Protein AF-A0A662KEG2-F1 (afdb_monomer_lite)

Secondary structure (DSSP, 8-state):
-GGGEEEEEE-TTSTTSEEEEETTSEEEE-SSEEEESS-EEEGGGEEEEEETTEEEEETT--

Radius of gyration: 11.17 Å; chains: 1; bounding box: 26×22×26 Å

Sequence (62 aa):
DIKKAEIWYRHRGVPGDVKVLSGKDIVSIGKTFMETKTSIIPYHRVLKIIYRGKILFDRNRH

pLDDT: mean 87.55, std 7.62, range [51.56, 94.25]

Foldseek 3Di:
DQQQKKWWFAAPDDVVRIDIDGSVQFPDDDPAWTDGVVDIGGPVGTAWMAGNNRTPDHPPDD

Structure (mmCIF, N/CA/C/O backbone):
data_AF-A0A662KEG2-F1
#
_entry.id   AF-A0A662KEG2-F1
#
loop_
_atom_site.group_PDB
_atom_site.id
_atom_site.type_symbol
_atom_site.label_atom_id
_atom_site.label_alt_id
_atom_site.label_comp_id
_atom_site.label_asym_id
_atom_site.label_entity_id
_atom_site.label_seq_id
_atom_site.pdbx_PDB_ins_code
_atom_site.Cartn_x
_atom_site.Cartn_y
_atom_site.Cartn_z
_atom_site.occupancy
_atom_site.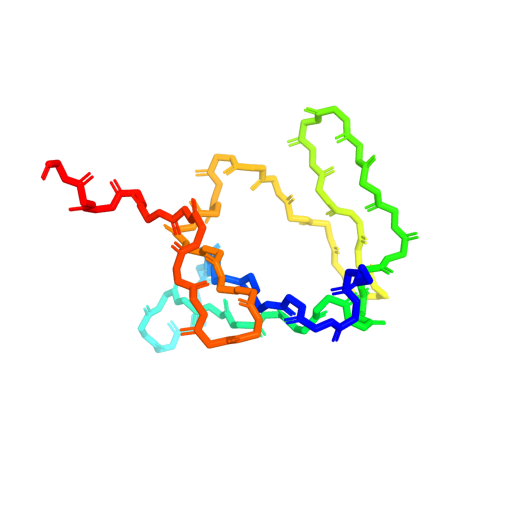B_iso_or_equiv
_atom_site.auth_seq_id
_atom_site.auth_comp_id
_atom_site.auth_asym_id
_atom_site.auth_atom_id
_atom_site.pdbx_PDB_model_num
ATOM 1 N N . ASP A 1 1 ? -10.230 -3.657 8.719 1.00 82.00 1 ASP A N 1
ATOM 2 C CA . ASP A 1 1 ? -8.976 -4.415 8.904 1.00 82.00 1 ASP A CA 1
ATOM 3 C C . ASP A 1 1 ? -8.152 -4.326 7.631 1.00 82.00 1 ASP A C 1
ATOM 5 O O . ASP A 1 1 ? -8.407 -5.069 6.690 1.00 82.00 1 ASP A O 1
ATOM 9 N N . ILE A 1 2 ? -7.203 -3.391 7.588 1.00 81.94 2 ILE A N 1
ATOM 10 C CA . ILE A 1 2 ? -6.415 -3.094 6.386 1.00 81.94 2 ILE A CA 1
ATOM 11 C C . ILE A 1 2 ? -5.611 -4.290 5.867 1.00 81.94 2 ILE A C 1
ATOM 13 O O . ILE A 1 2 ? -5.351 -4.375 4.675 1.00 81.94 2 ILE A O 1
ATOM 17 N N . LYS A 1 3 ? -5.330 -5.289 6.711 1.00 86.81 3 LYS A N 1
ATOM 18 C CA . LYS A 1 3 ? -4.620 -6.521 6.3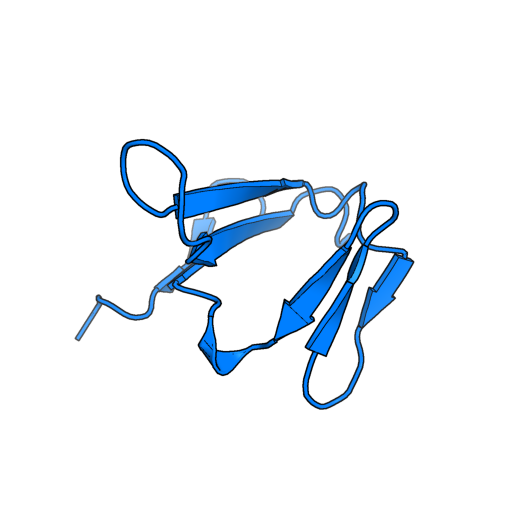34 1.00 86.81 3 LYS A CA 1
ATOM 19 C C . LYS A 1 3 ? -5.339 -7.344 5.259 1.00 86.81 3 LYS A C 1
ATOM 21 O O . LYS A 1 3 ? -4.743 -8.241 4.672 1.00 86.81 3 LYS A O 1
ATOM 26 N N . LYS A 1 4 ? -6.625 -7.066 5.024 1.00 90.19 4 LYS A N 1
ATOM 27 C CA . LYS A 1 4 ? -7.463 -7.706 3.996 1.00 90.19 4 LYS A CA 1
ATOM 28 C C . LYS A 1 4 ? -7.604 -6.861 2.723 1.00 90.19 4 LYS A C 1
ATOM 30 O O . LYS A 1 4 ? -8.451 -7.175 1.886 1.00 90.19 4 LYS A O 1
ATOM 35 N N . ALA A 1 5 ? -6.849 -5.768 2.626 1.00 91.25 5 ALA A N 1
ATOM 36 C CA . ALA A 1 5 ? -6.775 -4.935 1.438 1.00 91.25 5 ALA A CA 1
ATOM 37 C C . ALA A 1 5 ? -5.646 -5.405 0.512 1.00 91.25 5 ALA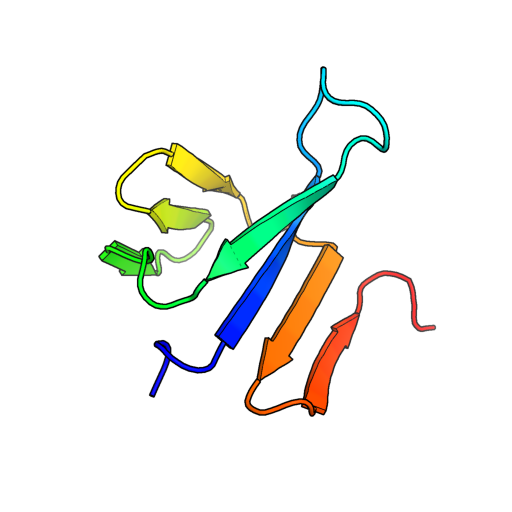 A C 1
ATOM 39 O O . ALA A 1 5 ? -4.614 -5.894 0.970 1.00 91.25 5 ALA A O 1
ATOM 40 N N . GLU A 1 6 ? -5.834 -5.195 -0.780 1.00 93.31 6 GLU A N 1
ATOM 41 C CA . GLU A 1 6 ? -4.834 -5.362 -1.823 1.00 93.31 6 GLU A CA 1
ATOM 42 C C . GLU A 1 6 ? -4.774 -4.064 -2.619 1.00 93.31 6 GLU A C 1
ATOM 44 O O . GLU A 1 6 ? -5.786 -3.589 -3.142 1.00 93.31 6 GLU A O 1
ATOM 49 N N . ILE A 1 7 ? -3.587 -3.473 -2.680 1.00 92.25 7 ILE A N 1
ATOM 50 C CA . ILE A 1 7 ? -3.347 -2.190 -3.321 1.00 92.25 7 ILE A CA 1
ATOM 51 C C . ILE A 1 7 ? -2.526 -2.452 -4.574 1.00 92.25 7 ILE A C 1
ATOM 53 O O . ILE A 1 7 ? -1.382 -2.895 -4.507 1.00 92.25 7 ILE A O 1
ATOM 57 N N . TRP A 1 8 ? -3.113 -2.159 -5.723 1.00 92.38 8 TRP A N 1
ATOM 58 C CA . TRP A 1 8 ? -2.463 -2.238 -7.019 1.00 92.38 8 TRP A CA 1
ATOM 59 C C . TRP A 1 8 ? -1.928 -0.858 -7.358 1.00 92.38 8 TRP A C 1
ATOM 61 O O . TRP A 1 8 ? -2.687 0.115 -7.390 1.00 92.38 8 TRP A O 1
ATOM 71 N N . TYR A 1 9 ? -0.630 -0.757 -7.613 1.00 92.00 9 TYR A N 1
ATOM 72 C CA . TYR A 1 9 ? 0.016 0.514 -7.900 1.00 92.00 9 TYR A CA 1
ATOM 73 C C . TYR A 1 9 ? 0.986 0.403 -9.066 1.00 92.00 9 TYR A C 1
ATOM 75 O O . TYR A 1 9 ? 1.547 -0.655 -9.349 1.00 92.00 9 TYR A O 1
ATOM 83 N N . ARG A 1 10 ? 1.188 1.533 -9.742 1.00 89.31 10 ARG A N 1
ATOM 84 C CA . ARG A 1 10 ? 2.121 1.646 -10.856 1.00 89.31 10 ARG A CA 1
ATOM 85 C C . ARG A 1 10 ? 3.562 1.668 -10.346 1.00 89.31 10 ARG A C 1
ATOM 87 O O . ARG A 1 10 ? 3.923 2.528 -9.535 1.00 89.31 10 ARG A O 1
ATOM 94 N N . HIS A 1 11 ? 4.386 0.759 -10.850 1.00 85.81 11 HIS A N 1
ATOM 95 C CA . HIS A 1 11 ? 5.807 0.658 -10.535 1.00 85.81 11 HIS A CA 1
ATOM 96 C C . HIS A 1 11 ? 6.593 0.536 -11.840 1.00 85.81 11 HIS A C 1
ATOM 98 O O . HIS A 1 11 ? 6.401 -0.417 -12.583 1.00 85.81 11 HIS A O 1
ATOM 104 N N . ARG A 1 12 ? 7.438 1.526 -12.142 1.00 79.62 12 ARG A N 1
ATOM 105 C CA . ARG A 1 12 ? 8.218 1.552 -13.387 1.00 79.62 12 ARG A CA 1
ATOM 106 C C . ARG A 1 12 ? 9.367 0.551 -13.311 1.00 79.62 12 ARG A C 1
ATOM 108 O O . ARG A 1 12 ? 10.021 0.474 -12.275 1.00 79.62 12 ARG A O 1
ATOM 115 N N . GLY A 1 13 ? 9.641 -0.135 -14.418 1.00 72.44 13 GLY A N 1
ATOM 116 C CA . GLY A 1 13 ? 10.793 -1.037 -14.541 1.00 72.44 13 GLY A CA 1
ATOM 117 C C . GLY A 1 13 ? 10.498 -2.501 -14.213 1.00 72.44 13 GLY A C 1
ATOM 118 O O . GLY A 1 13 ? 11.430 -3.273 -14.010 1.00 72.44 13 GLY A O 1
ATOM 119 N N . VAL A 1 14 ? 9.222 -2.895 -14.171 1.00 72.75 14 VAL A N 1
ATOM 120 C CA . VAL A 1 14 ? 8.803 -4.302 -14.092 1.00 72.75 14 VAL A CA 1
ATOM 121 C C . VAL A 1 14 ? 7.896 -4.644 -15.275 1.00 72.75 14 VAL A C 1
ATOM 123 O O . VAL A 1 14 ? 7.153 -3.770 -15.729 1.00 72.75 14 VAL A O 1
ATOM 126 N N . PRO A 1 15 ? 7.913 -5.892 -15.779 1.00 63.91 15 PRO A N 1
ATOM 127 C CA . PRO A 1 15 ? 6.978 -6.322 -16.814 1.00 63.91 15 PRO A CA 1
ATOM 128 C C . PRO A 1 15 ? 5.533 -6.046 -16.375 1.00 63.91 15 PRO A C 1
ATOM 130 O O . PRO A 1 15 ? 5.104 -6.502 -15.317 1.00 63.91 15 PRO A O 1
ATOM 133 N N . GLY A 1 16 ? 4.795 -5.265 -17.166 1.00 71.12 16 GLY A N 1
ATOM 134 C CA . GLY A 1 16 ? 3.412 -4.877 -16.869 1.00 71.12 16 GLY A CA 1
ATOM 135 C C . GLY A 1 16 ? 3.242 -3.608 -16.024 1.00 71.12 16 GLY A C 1
ATOM 136 O O . GLY A 1 16 ? 2.102 -3.220 -15.789 1.00 71.12 16 GLY A O 1
ATOM 137 N N . ASP A 1 17 ? 4.328 -2.952 -15.587 1.00 83.00 17 ASP A N 1
ATOM 138 C CA . ASP A 1 17 ? 4.356 -1.660 -14.868 1.00 83.00 17 ASP A CA 1
ATOM 139 C C . ASP A 1 17 ? 3.457 -1.558 -13.617 1.00 83.00 17 ASP A C 1
ATOM 141 O O . ASP A 1 17 ? 3.146 -0.461 -13.135 1.00 83.00 17 ASP A O 1
ATOM 145 N N . VAL A 1 18 ? 3.014 -2.692 -13.071 1.00 86.69 18 VAL A N 1
ATOM 146 C CA . VAL A 1 18 ? 2.071 -2.765 -11.952 1.00 86.69 18 VAL A CA 1
ATOM 147 C C . VAL A 1 18 ? 2.570 -3.762 -10.922 1.00 86.69 18 VAL A C 1
ATOM 149 O O . VAL A 1 18 ? 3.052 -4.842 -11.251 1.00 86.69 18 VAL A O 1
ATOM 152 N N . LYS A 1 19 ? 2.429 -3.398 -9.650 1.00 90.06 19 LYS A N 1
ATOM 153 C CA . LYS A 1 19 ? 2.753 -4.256 -8.517 1.00 90.06 19 LYS A CA 1
ATOM 154 C C . LYS A 1 19 ? 1.587 -4.268 -7.533 1.00 90.06 19 LYS A C 1
ATOM 156 O O . LYS A 1 19 ? 0.858 -3.281 -7.405 1.00 90.06 19 LYS A O 1
ATOM 161 N N . VAL A 1 20 ? 1.405 -5.399 -6.859 1.00 90.06 20 VAL A N 1
ATOM 162 C CA . VAL A 1 20 ? 0.351 -5.601 -5.860 1.00 90.06 20 VAL A CA 1
ATOM 163 C C . VAL A 1 20 ? 0.983 -5.628 -4.480 1.00 90.06 20 VAL A C 1
ATOM 165 O O . VAL A 1 20 ? 1.967 -6.330 -4.253 1.00 90.06 20 VAL A O 1
ATOM 168 N N . LEU A 1 21 ? 0.417 -4.850 -3.566 1.00 90.94 21 LEU A N 1
ATOM 169 C CA . LEU A 1 21 ? 0.798 -4.810 -2.165 1.00 90.94 21 LEU A CA 1
ATOM 170 C C . LEU A 1 21 ? -0.344 -5.355 -1.308 1.00 90.94 21 LEU A C 1
ATOM 172 O O . LEU A 1 21 ? -1.482 -4.895 -1.417 1.00 90.94 21 LEU A O 1
ATOM 176 N N . SER A 1 22 ? -0.033 -6.283 -0.404 1.00 91.00 22 SER A N 1
ATOM 177 C CA . SER A 1 22 ? -0.971 -6.652 0.651 1.00 91.00 22 SER A CA 1
ATOM 178 C C . SER A 1 22 ? -1.017 -5.552 1.708 1.00 91.00 22 SER A C 1
ATOM 180 O O . SER A 1 22 ? 0.012 -5.072 2.178 1.00 91.00 22 SER A O 1
ATOM 182 N N . GLY A 1 23 ? -2.210 -5.203 2.180 1.00 88.81 23 GLY A N 1
ATOM 183 C CA . GLY A 1 23 ? -2.372 -4.269 3.291 1.00 88.81 23 GLY A CA 1
ATOM 184 C C . GLY A 1 23 ? -1.783 -4.770 4.617 1.00 88.81 23 GLY A C 1
ATOM 185 O O . GLY A 1 23 ? -1.746 -4.022 5.587 1.00 88.81 23 GLY A O 1
ATOM 186 N N . LYS A 1 24 ? -1.290 -6.017 4.670 1.00 90.81 24 LYS A N 1
ATOM 187 C CA . LYS A 1 24 ? -0.444 -6.536 5.759 1.00 90.81 24 LYS A CA 1
ATOM 188 C C . LYS A 1 24 ? 0.933 -5.872 5.825 1.00 90.81 24 LYS A C 1
ATOM 190 O O . LYS A 1 24 ? 1.530 -5.847 6.899 1.00 90.81 24 LYS A O 1
ATOM 195 N N . ASP A 1 25 ? 1.422 -5.367 4.698 1.00 92.38 25 ASP A N 1
ATOM 196 C CA . ASP A 1 25 ? 2.737 -4.736 4.583 1.00 92.38 25 ASP A CA 1
ATOM 197 C C . ASP A 1 25 ? 2.676 -3.218 4.739 1.00 92.38 25 ASP A C 1
ATOM 199 O O . ASP A 1 25 ? 3.721 -2.569 4.764 1.00 92.38 25 ASP A O 1
ATOM 203 N N . ILE A 1 26 ? 1.472 -2.654 4.877 1.00 90.88 26 ILE A N 1
ATOM 204 C CA . ILE A 1 26 ? 1.283 -1.242 5.202 1.00 90.88 26 ILE A CA 1
ATOM 205 C C . ILE A 1 26 ? 1.684 -1.022 6.658 1.00 90.88 26 ILE A C 1
ATOM 207 O O . ILE A 1 26 ? 1.136 -1.639 7.571 1.00 90.88 26 ILE A O 1
ATOM 211 N N . VAL A 1 27 ? 2.637 -0.116 6.848 1.00 92.44 27 VAL A N 1
ATOM 212 C CA . VAL A 1 27 ? 3.103 0.342 8.157 1.00 92.44 27 VAL A CA 1
ATOM 213 C C . VAL A 1 27 ? 2.278 1.547 8.595 1.00 92.44 27 VAL A C 1
ATOM 215 O O . VAL A 1 27 ? 1.797 1.585 9.724 1.00 92.44 27 VAL A O 1
ATOM 218 N N . SER A 1 28 ? 2.064 2.505 7.688 1.00 90.19 28 SER A N 1
ATOM 219 C CA . SER A 1 28 ? 1.322 3.733 7.969 1.00 90.19 28 SER A CA 1
ATOM 220 C C . SER A 1 28 ? 0.614 4.271 6.725 1.00 90.19 28 SER A C 1
ATOM 222 O O . SER A 1 28 ? 1.014 4.022 5.587 1.00 90.19 28 SER A O 1
ATOM 224 N N . ILE A 1 29 ? -0.462 5.022 6.943 1.00 89.62 29 ILE A N 1
ATOM 225 C CA . ILE A 1 29 ? -1.252 5.676 5.898 1.00 89.62 29 ILE A CA 1
ATOM 226 C C . ILE A 1 29 ? -1.159 7.181 6.137 1.00 89.62 29 ILE A C 1
ATOM 228 O O . ILE A 1 29 ? -1.746 7.704 7.081 1.00 89.62 29 ILE A O 1
ATOM 232 N N . GLY A 1 30 ? -0.412 7.878 5.286 1.00 88.62 30 GLY A N 1
ATOM 233 C CA . GLY A 1 30 ? -0.293 9.331 5.319 1.00 88.62 30 GLY A CA 1
ATOM 234 C C . GLY A 1 30 ? -1.418 10.033 4.553 1.00 88.62 30 GLY A C 1
ATOM 235 O O . GLY A 1 30 ? -2.302 9.412 3.964 1.00 88.62 30 GLY A O 1
ATOM 236 N N . LYS A 1 31 ? -1.375 11.368 4.503 1.00 88.88 31 LYS A N 1
ATOM 237 C CA . LYS A 1 31 ? -2.337 12.166 3.716 1.00 88.88 31 LYS A CA 1
ATOM 238 C C . LYS A 1 31 ? -2.140 12.046 2.201 1.00 88.88 31 LYS A C 1
ATOM 240 O O . LYS A 1 31 ? -3.105 12.171 1.457 1.00 88.88 31 LYS A O 1
ATOM 245 N N . THR A 1 32 ? -0.909 11.832 1.742 1.00 90.44 32 THR A N 1
ATOM 246 C CA . THR A 1 32 ? -0.543 11.865 0.310 1.00 90.44 32 THR A CA 1
ATOM 247 C C . THR A 1 32 ? 0.146 10.587 -0.177 1.00 90.44 32 THR A C 1
ATOM 249 O O . THR A 1 32 ? 0.303 10.382 -1.386 1.00 90.44 32 THR A O 1
ATOM 252 N N . PHE A 1 33 ? 0.542 9.714 0.748 1.00 91.62 33 PHE A N 1
ATOM 253 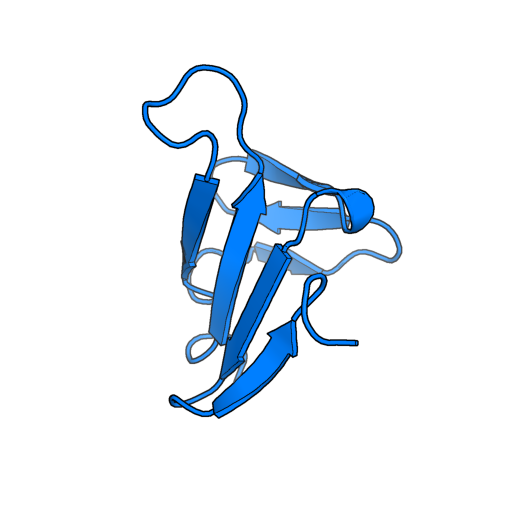C CA . PHE A 1 33 ? 1.249 8.470 0.474 1.00 91.62 33 PHE A CA 1
ATOM 254 C C . PHE A 1 33 ? 0.910 7.400 1.514 1.00 91.62 33 PHE A C 1
ATOM 256 O O . PHE A 1 33 ? 0.533 7.707 2.641 1.00 91.62 33 PHE A O 1
ATOM 263 N N . MET A 1 34 ? 1.094 6.141 1.131 1.00 91.88 34 MET A N 1
ATOM 264 C CA . MET A 1 34 ? 1.118 4.985 2.023 1.00 91.88 34 MET A CA 1
ATOM 265 C C . MET A 1 34 ? 2.563 4.554 2.238 1.00 91.88 34 MET A C 1
ATOM 267 O O . MET A 1 34 ? 3.331 4.436 1.284 1.00 91.88 34 MET A O 1
ATOM 271 N N . GLU A 1 35 ? 2.919 4.288 3.485 1.00 92.50 35 GLU A N 1
ATOM 272 C CA . GLU A 1 35 ? 4.209 3.730 3.853 1.00 92.50 35 GLU A CA 1
ATOM 273 C C . GLU A 1 35 ? 4.070 2.228 4.082 1.00 92.50 35 GLU A C 1
ATOM 275 O O . GLU A 1 35 ? 3.164 1.753 4.773 1.00 92.50 35 GLU A O 1
ATOM 280 N N . THR A 1 36 ? 4.971 1.472 3.472 1.00 91.00 36 THR A N 1
ATOM 281 C CA . THR A 1 36 ? 5.018 0.015 3.558 1.00 91.00 36 THR A CA 1
ATOM 282 C C . THR A 1 36 ? 6.370 -0.407 4.104 1.00 91.00 36 THR A C 1
ATOM 284 O O . THR A 1 36 ? 7.315 0.378 4.096 1.00 91.00 36 THR A O 1
ATOM 287 N N . LYS A 1 37 ? 6.498 -1.667 4.516 1.00 89.06 37 LYS A N 1
ATOM 288 C CA . LYS A 1 37 ? 7.764 -2.196 5.046 1.00 89.06 37 LYS A CA 1
ATOM 289 C C . LYS A 1 37 ? 8.951 -2.042 4.094 1.00 89.06 37 LYS A C 1
ATOM 291 O O . LYS A 1 37 ? 10.085 -1.995 4.550 1.00 89.06 37 LYS A O 1
ATOM 296 N N . THR A 1 38 ? 8.704 -2.008 2.785 1.00 84.94 38 THR A N 1
ATOM 297 C CA . THR A 1 38 ? 9.766 -2.007 1.770 1.00 84.94 38 THR A CA 1
ATOM 298 C C . THR A 1 38 ? 9.839 -0.715 0.965 1.00 84.94 38 THR A C 1
ATOM 300 O O . THR A 1 38 ? 10.823 -0.488 0.265 1.00 84.94 38 THR A O 1
ATOM 303 N N . SER A 1 39 ? 8.775 0.092 0.935 1.00 87.31 39 SER A N 1
ATOM 304 C CA . SER A 1 39 ? 8.660 1.232 0.014 1.00 87.31 39 SER A CA 1
ATOM 305 C C . SER A 1 39 ? 7.567 2.223 0.419 1.00 87.31 39 SER A C 1
ATOM 307 O O . SER A 1 39 ? 6.604 1.866 1.095 1.00 87.31 39 SER A O 1
ATOM 309 N N . ILE A 1 40 ? 7.653 3.447 -0.097 1.00 90.81 40 ILE A N 1
ATOM 310 C CA . ILE A 1 40 ? 6.594 4.458 0.005 1.00 90.81 40 ILE A CA 1
ATOM 311 C C . ILE A 1 40 ? 5.830 4.523 -1.322 1.00 90.81 40 ILE A C 1
ATOM 313 O O . ILE A 1 40 ? 6.428 4.619 -2.396 1.00 90.81 40 ILE A O 1
ATOM 317 N N . ILE A 1 41 ? 4.499 4.470 -1.254 1.00 91.12 41 ILE A N 1
ATOM 318 C CA . ILE A 1 41 ? 3.599 4.453 -2.409 1.00 91.12 41 ILE A CA 1
ATOM 319 C C . ILE A 1 41 ? 2.744 5.729 -2.408 1.00 91.12 41 ILE A C 1
ATOM 321 O O . ILE A 1 41 ? 1.836 5.867 -1.589 1.00 91.12 41 ILE A O 1
ATOM 325 N N . PRO A 1 42 ? 2.974 6.664 -3.343 1.00 91.88 42 PRO A N 1
ATOM 326 C CA . PRO A 1 42 ? 2.114 7.831 -3.516 1.00 91.88 42 PRO A CA 1
ATOM 327 C C . PRO A 1 42 ? 0.719 7.458 -4.041 1.00 91.88 42 PRO A C 1
ATOM 329 O O . PRO A 1 42 ? 0.596 6.623 -4.940 1.00 91.88 42 PRO A O 1
ATOM 332 N N . TYR A 1 43 ? -0.331 8.148 -3.585 1.00 90.88 43 TYR A N 1
ATOM 333 C CA . TYR A 1 43 ? -1.716 7.842 -3.996 1.00 90.88 43 TYR A CA 1
ATOM 334 C C . TYR A 1 43 ? -1.994 8.046 -5.474 1.00 90.88 43 TYR A C 1
ATOM 336 O O . TYR A 1 43 ? -2.735 7.276 -6.077 1.00 90.88 43 TYR A O 1
ATOM 344 N N . HIS A 1 44 ? -1.329 9.011 -6.103 1.00 89.31 44 HIS A N 1
ATOM 345 C CA . HIS A 1 44 ? -1.460 9.222 -7.540 1.00 89.31 44 HIS A CA 1
ATOM 346 C C . HIS A 1 44 ? -0.937 8.039 -8.377 1.00 89.31 44 HIS A C 1
ATOM 348 O O . HIS A 1 44 ? -1.196 8.008 -9.579 1.00 89.31 44 HIS A O 1
ATOM 354 N N . ARG A 1 45 ? -0.208 7.081 -7.781 1.00 90.81 45 ARG A N 1
ATOM 355 C CA . ARG A 1 45 ? 0.226 5.838 -8.441 1.00 90.81 45 ARG A CA 1
ATOM 356 C C . ARG A 1 45 ? -0.703 4.659 -8.176 1.00 90.81 45 ARG A C 1
ATOM 358 O O . ARG A 1 45 ? -0.536 3.629 -8.825 1.00 90.81 45 ARG A O 1
ATOM 365 N N . VAL A 1 46 ? -1.648 4.783 -7.247 1.00 91.19 46 VAL A N 1
ATOM 366 C CA . VAL A 1 46 ? -2.616 3.725 -6.955 1.00 91.19 46 VAL A CA 1
ATOM 367 C C . VAL A 1 46 ? -3.592 3.622 -8.122 1.00 91.19 46 VAL A C 1
ATOM 369 O O . VAL A 1 46 ? -4.157 4.615 -8.583 1.00 91.19 46 VAL A O 1
ATOM 372 N N . LEU A 1 47 ? -3.744 2.401 -8.618 1.00 92.00 47 LEU A N 1
ATOM 373 C CA . LEU A 1 47 ? -4.621 2.058 -9.728 1.00 92.00 47 LEU A CA 1
ATOM 374 C C . LEU A 1 47 ? -5.909 1.429 -9.225 1.00 92.00 47 LEU A C 1
ATOM 376 O O . LEU A 1 47 ? -6.983 1.789 -9.686 1.00 92.00 47 LEU A O 1
ATOM 380 N N . LYS A 1 48 ? -5.807 0.496 -8.279 1.00 93.44 48 LYS A N 1
ATOM 381 C CA . LYS A 1 48 ? -6.953 -0.274 -7.805 1.00 93.44 48 LYS A CA 1
ATOM 382 C C . LYS A 1 48 ? -6.767 -0.658 -6.348 1.00 9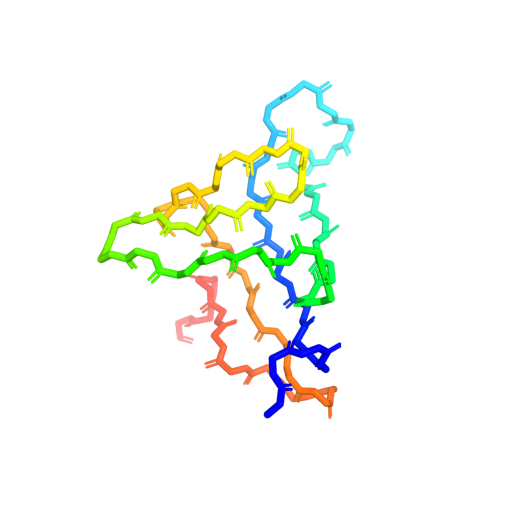3.44 48 LYS A C 1
ATOM 384 O O . LYS A 1 48 ? -5.663 -0.990 -5.926 1.00 93.44 48 LYS A O 1
ATOM 389 N N . ILE A 1 49 ? -7.850 -0.622 -5.587 1.00 92.69 49 ILE A N 1
ATOM 390 C CA . ILE A 1 49 ? -7.888 -1.104 -4.209 1.00 92.69 49 ILE A CA 1
ATOM 391 C C . ILE A 1 49 ? -8.981 -2.155 -4.125 1.00 92.69 49 ILE A C 1
ATOM 393 O O . ILE A 1 49 ? -10.145 -1.885 -4.425 1.00 92.69 49 ILE A O 1
ATOM 397 N N . ILE A 1 50 ? -8.601 -3.355 -3.705 1.00 94.25 50 ILE A N 1
ATOM 398 C CA . ILE A 1 50 ? -9.517 -4.460 -3.447 1.00 94.25 50 ILE A CA 1
ATOM 399 C C . ILE A 1 50 ? -9.540 -4.691 -1.944 1.00 94.25 50 ILE A C 1
ATOM 401 O O . ILE A 1 50 ? -8.505 -4.704 -1.291 1.00 94.25 50 ILE A O 1
ATOM 405 N N . TYR A 1 51 ? -10.721 -4.870 -1.375 1.00 92.88 51 TYR A N 1
ATOM 406 C CA . TYR A 1 51 ? -10.898 -5.198 0.026 1.00 92.88 51 TYR A CA 1
ATOM 407 C C . TYR A 1 51 ? -11.835 -6.385 0.149 1.00 92.88 51 TYR A C 1
ATOM 409 O O . TYR A 1 51 ? -13.000 -6.303 -0.239 1.00 92.88 51 TYR A O 1
ATOM 417 N N . ARG A 1 52 ? -11.332 -7.499 0.699 1.00 90.12 52 ARG A N 1
ATOM 418 C CA . ARG A 1 52 ? -12.105 -8.749 0.839 1.00 90.12 52 ARG A CA 1
ATOM 419 C C . ARG A 1 52 ? -12.768 -9.182 -0.483 1.00 90.12 52 ARG A C 1
ATOM 421 O O . ARG A 1 52 ? -13.953 -9.501 -0.506 1.00 90.12 52 ARG A O 1
ATOM 428 N N . GLY A 1 53 ? -12.024 -9.109 -1.589 1.00 88.00 53 GLY A N 1
ATOM 429 C CA . GLY A 1 53 ? -12.514 -9.454 -2.930 1.00 88.00 53 GLY A CA 1
ATOM 430 C C . GLY A 1 53 ? -13.439 -8.417 -3.583 1.00 88.00 53 GLY A C 1
ATOM 431 O O . GLY A 1 53 ? -13.821 -8.593 -4.735 1.00 88.00 53 GLY A O 1
ATOM 432 N N . LYS A 1 54 ? -13.784 -7.316 -2.899 1.00 91.50 54 LYS A N 1
ATOM 433 C CA . LYS A 1 54 ? -14.576 -6.217 -3.471 1.00 91.50 54 LYS A CA 1
ATOM 434 C C . LYS A 1 54 ? -13.673 -5.082 -3.924 1.00 91.50 54 LYS A C 1
ATOM 436 O O . LYS A 1 54 ? -12.820 -4.630 -3.168 1.00 91.50 54 LYS A O 1
ATOM 441 N N . ILE A 1 55 ? -13.881 -4.590 -5.138 1.00 92.19 55 ILE A N 1
ATOM 442 C CA . ILE A 1 55 ? -13.178 -3.410 -5.645 1.00 92.19 55 ILE A CA 1
ATOM 443 C C . ILE A 1 55 ? -13.745 -2.185 -4.920 1.00 92.19 55 ILE A C 1
ATOM 445 O O . ILE A 1 55 ? -14.919 -1.870 -5.084 1.00 92.19 55 ILE A O 1
ATOM 449 N N . LEU A 1 56 ? -12.927 -1.527 -4.100 1.00 90.75 56 LEU A N 1
ATOM 450 C CA . LEU A 1 56 ? -13.291 -0.273 -3.430 1.00 90.75 56 LEU A CA 1
ATOM 451 C C . LEU A 1 56 ? -12.907 0.950 -4.255 1.00 90.75 56 LEU A C 1
ATOM 453 O O . LEU A 1 56 ? -13.548 1.989 -4.157 1.00 90.75 56 LEU A O 1
ATOM 457 N N . PHE A 1 57 ? -11.843 0.827 -5.042 1.00 89.69 57 PHE A N 1
ATOM 458 C CA . PHE A 1 57 ? -11.350 1.890 -5.899 1.00 89.69 57 PHE A CA 1
ATOM 459 C C . PHE A 1 57 ? -10.782 1.274 -7.167 1.00 89.69 57 PHE A C 1
ATOM 461 O O . PHE A 1 57 ? -10.074 0.268 -7.099 1.00 89.69 57 PHE A O 1
ATOM 468 N N . ASP A 1 58 ? -11.073 1.88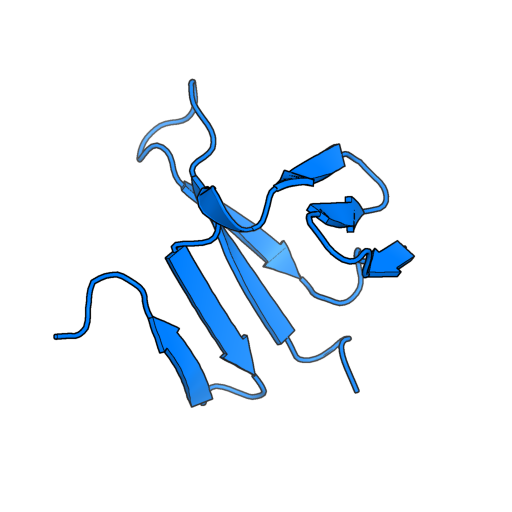6 -8.306 1.00 91.62 58 ASP A N 1
ATOM 469 C CA . ASP A 1 58 ? -10.484 1.546 -9.592 1.00 91.62 58 ASP A CA 1
ATOM 470 C C . ASP A 1 58 ? -10.370 2.824 -10.412 1.00 91.62 58 ASP A C 1
ATOM 472 O O . ASP A 1 58 ? -11.362 3.494 -10.685 1.00 91.62 58 ASP A O 1
ATOM 476 N N . ARG A 1 59 ? -9.142 3.178 -10.770 1.00 85.88 59 ARG A N 1
ATOM 477 C CA . ARG A 1 59 ? -8.835 4.406 -11.490 1.00 85.88 59 ARG A CA 1
ATOM 478 C C . ARG A 1 59 ? -9.252 4.356 -12.956 1.00 85.88 59 ARG A C 1
ATOM 480 O O . ARG A 1 59 ? -9.435 5.410 -13.551 1.00 85.88 59 ARG A O 1
ATOM 487 N N . ASN A 1 60 ? -9.385 3.164 -13.532 1.00 81.62 60 ASN A N 1
ATOM 488 C CA . ASN A 1 60 ? -9.773 2.992 -14.931 1.00 81.62 60 ASN A CA 1
ATOM 489 C C . ASN A 1 60 ? -11.285 2.792 -15.099 1.00 81.62 60 ASN A C 1
ATOM 491 O O . ASN A 1 60 ? -11.759 2.618 -16.219 1.00 81.62 60 ASN A O 1
ATOM 495 N N . ARG A 1 61 ? -12.042 2.786 -13.999 1.00 73.62 61 ARG A N 1
ATOM 496 C CA . ARG A 1 61 ? -13.489 2.603 -14.016 1.00 73.62 61 ARG A CA 1
ATOM 497 C C . ARG A 1 61 ? -14.164 3.976 -14.049 1.00 73.62 61 ARG A C 1
ATOM 499 O O . ARG A 1 61 ? -14.324 4.604 -13.005 1.00 73.62 61 ARG A O 1
ATOM 506 N N . HIS A 1 62 ? -14.486 4.431 -15.259 1.00 51.56 62 HIS A N 1
ATOM 507 C CA . HIS A 1 62 ? -15.416 5.535 -15.508 1.00 51.56 62 HIS A CA 1
ATOM 508 C C . HIS A 1 62 ? -16.865 5.055 -15.435 1.00 51.56 62 HIS A C 1
ATOM 510 O O . HIS A 1 62 ? -17.110 3.874 -15.778 1.00 51.56 62 HIS A O 1
#